Protein AF-A0A7H0XKM8-F1 (afdb_monomer_lite)

Sequence (144 aa):
NVWCAAGKGTFGTDELVKQIENAGLNSVVAHREIILPQLGAPGVAAHEVRKRTGFSVVYGPVYARDLPAFLVGGKQPEMRCVRFGLMDRTVLIPMELIPALKWAPVIVGLILLMRFAEGSGTKIGILQDIISYFGAVAMGTVVF

pLDDT: mean 86.03, std 10.43, range [55.25, 97.94]

Organism: NCBI:txid358574

Foldseek 3Di:
DLLVCLVVLVLAAVVVLVVCVVVVVVVVDPDQEDEDELSNVSHYDQVVNCVRPVHGYDYWFNDPVCRVVCVVPNDDPVRNDDPCDLVVLVVCLVVQVVVVVVCVVVVLVVVVVVCVVVVPDDDDCSVVVVVVVVVVSVCVSRVD

Secondary structure (DSSP, 8-state):
-HHHHHHTTSSSHHHHHHHHHHTTHHHH-SS-EEEE-GGGTTT--HHHHHHHHSPEEEE--SSGGGHHHHHHH---GGGGS----HHHHHHHHHHHHHHHHHHHHHHHHHHHHHHHHTT--TTSSHHHHHHHHHHHHHHHHHH-

Radius of gyration: 24.81 Å; chains: 1; bounding box: 54×37×64 Å

Structure (mmCIF, N/CA/C/O backbone):
data_AF-A0A7H0XKM8-F1
#
_entry.id   AF-A0A7H0XKM8-F1
#
loop_
_atom_site.group_PDB
_atom_site.id
_atom_site.type_symbol
_atom_site.label_atom_id
_atom_site.label_alt_id
_atom_site.label_comp_id
_atom_site.label_asym_id
_atom_site.label_entity_id
_atom_site.label_seq_id
_atom_site.pdbx_PDB_ins_code
_atom_site.Cartn_x
_atom_site.Cartn_y
_atom_site.Cartn_z
_atom_site.occupancy
_atom_site.B_iso_or_equiv
_atom_site.auth_seq_id
_atom_site.auth_comp_id
_atom_site.auth_asym_id
_atom_site.auth_atom_id
_atom_site.pdbx_PDB_model_num
ATOM 1 N N . ASN A 1 1 ? -4.520 2.239 -6.141 1.00 87.44 1 ASN A N 1
ATOM 2 C CA . ASN A 1 1 ? -4.390 1.030 -5.293 1.00 87.44 1 ASN A CA 1
ATOM 3 C C . ASN A 1 1 ? -4.129 1.473 -3.847 1.00 87.44 1 ASN A C 1
ATOM 5 O O . ASN A 1 1 ? -3.838 2.650 -3.648 1.00 87.44 1 ASN A O 1
ATOM 9 N N . VAL A 1 2 ? -4.263 0.578 -2.860 1.00 91.50 2 VAL A N 1
ATOM 10 C CA . VAL A 1 2 ? -4.126 0.927 -1.427 1.00 91.50 2 VAL A CA 1
ATOM 11 C C . VAL A 1 2 ? -2.736 1.486 -1.103 1.00 91.50 2 VAL A C 1
ATOM 13 O O . VAL A 1 2 ? -2.645 2.488 -0.410 1.00 91.50 2 VAL A O 1
ATOM 16 N N . TRP A 1 3 ? -1.670 0.912 -1.671 1.00 91.69 3 TRP A N 1
ATOM 17 C CA . TRP A 1 3 ? -0.292 1.370 -1.452 1.00 91.69 3 TRP A CA 1
ATOM 18 C C . TRP A 1 3 ? -0.074 2.825 -1.886 1.00 91.69 3 TRP A C 1
ATOM 20 O O . TRP A 1 3 ? 0.389 3.658 -1.112 1.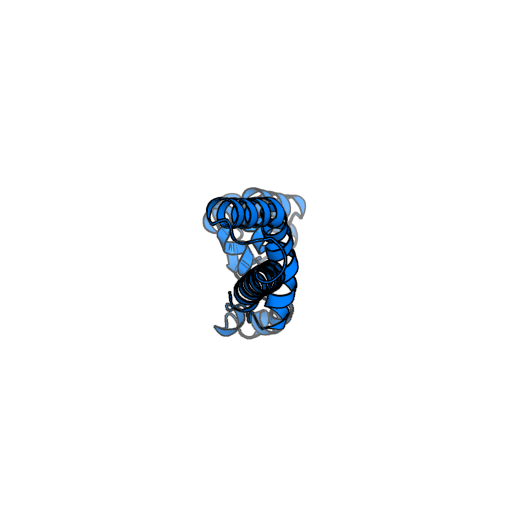00 91.69 3 TRP A O 1
ATOM 30 N N . CYS A 1 4 ? -0.469 3.169 -3.114 1.00 91.38 4 CYS A N 1
ATOM 31 C CA . CYS A 1 4 ? -0.386 4.538 -3.610 1.00 91.38 4 CYS A CA 1
ATOM 32 C C . CYS A 1 4 ? -1.289 5.482 -2.813 1.00 91.38 4 CYS A C 1
ATOM 34 O O . CYS A 1 4 ? -0.921 6.633 -2.621 1.00 91.38 4 CYS A O 1
ATOM 36 N N . ALA A 1 5 ? -2.467 5.027 -2.378 1.00 93.81 5 ALA A N 1
ATOM 37 C CA . ALA A 1 5 ? -3.367 5.847 -1.574 1.00 93.81 5 ALA A CA 1
ATOM 38 C C . ALA A 1 5 ? -2.767 6.145 -0.192 1.00 93.81 5 ALA A C 1
ATOM 40 O O . ALA A 1 5 ? -2.829 7.288 0.256 1.00 93.81 5 ALA A O 1
ATOM 41 N N . ALA A 1 6 ? -2.117 5.154 0.426 1.00 93.25 6 ALA A N 1
ATOM 42 C CA . ALA A 1 6 ? -1.384 5.308 1.677 1.00 93.25 6 ALA A CA 1
ATOM 43 C C . ALA A 1 6 ? -0.210 6.282 1.518 1.00 93.25 6 ALA A C 1
ATOM 45 O O . ALA A 1 6 ? -0.097 7.234 2.282 1.00 93.25 6 ALA A O 1
ATOM 46 N N . GLY A 1 7 ? 0.598 6.123 0.462 1.00 89.50 7 GLY A N 1
ATOM 47 C CA . GLY A 1 7 ? 1.708 7.037 0.168 1.00 89.50 7 GLY A CA 1
ATOM 48 C C . GLY A 1 7 ? 1.272 8.462 -0.199 1.00 89.50 7 GLY A C 1
ATOM 49 O O . GLY A 1 7 ? 1.999 9.412 0.065 1.00 89.50 7 GLY A O 1
ATOM 50 N N . LYS A 1 8 ? 0.079 8.631 -0.783 1.00 90.31 8 LYS A N 1
ATOM 51 C CA . LYS A 1 8 ? -0.501 9.942 -1.132 1.00 90.31 8 LYS A CA 1
ATOM 52 C C . LYS A 1 8 ? -1.366 10.546 -0.016 1.00 90.31 8 LYS A C 1
ATOM 54 O O . LYS A 1 8 ? -1.946 11.604 -0.227 1.00 90.31 8 LYS A O 1
ATOM 59 N N . GLY A 1 9 ? -1.514 9.867 1.124 1.00 88.12 9 GLY A N 1
ATOM 60 C CA . GLY A 1 9 ? -2.309 10.333 2.268 1.00 88.12 9 GLY A CA 1
ATOM 61 C C . GLY A 1 9 ? -3.833 10.225 2.116 1.00 88.12 9 GLY A C 1
ATOM 62 O O . GLY A 1 9 ? -4.561 10.645 3.006 1.00 88.12 9 GLY A O 1
ATOM 63 N N . THR A 1 10 ? -4.338 9.639 1.027 1.00 92.19 10 THR A N 1
ATOM 64 C CA . THR A 1 10 ? -5.790 9.424 0.820 1.00 92.19 10 THR A CA 1
ATOM 65 C C . THR A 1 10 ? -6.302 8.153 1.494 1.00 92.19 10 THR A C 1
ATOM 67 O O . THR A 1 10 ? -7.498 8.010 1.717 1.00 92.19 10 THR A O 1
ATOM 70 N N . PHE A 1 11 ? -5.400 7.238 1.853 1.00 95.38 11 PHE A N 1
ATOM 71 C CA . PHE A 1 11 ? -5.668 6.135 2.771 1.00 95.38 11 PHE A CA 1
ATOM 72 C C . PHE A 1 11 ? -4.848 6.375 4.040 1.00 95.38 11 PHE A C 1
ATOM 74 O O . PHE A 1 11 ? -3.705 5.929 4.140 1.00 95.38 11 PHE A O 1
ATOM 81 N N . GLY A 1 12 ? -5.406 7.155 4.966 1.00 96.06 12 GLY A N 1
ATOM 82 C CA . GLY A 1 12 ? -4.688 7.658 6.134 1.00 96.06 12 GLY A CA 1
ATOM 83 C C . GLY A 1 12 ? -5.449 7.516 7.447 1.00 96.06 12 GLY A C 1
ATOM 84 O O . GLY A 1 12 ? -6.611 7.114 7.467 1.00 96.06 12 GLY A O 1
ATOM 85 N N . THR A 1 13 ? -4.786 7.866 8.551 1.00 97.12 13 THR A N 1
ATOM 86 C CA . THR A 1 13 ? -5.358 7.824 9.909 1.00 97.12 13 THR A CA 1
ATOM 87 C C . THR A 1 13 ? -6.689 8.566 10.007 1.00 97.12 13 THR A C 1
ATOM 89 O O . THR A 1 13 ? -7.657 8.000 10.505 1.00 97.12 13 THR A O 1
ATOM 92 N N . ASP A 1 14 ? -6.753 9.811 9.528 1.00 96.69 14 ASP A N 1
ATOM 93 C CA . ASP A 1 14 ? -7.957 10.644 9.639 1.00 96.69 14 ASP A CA 1
ATOM 94 C C . ASP A 1 14 ? -9.133 10.065 8.863 1.00 96.69 14 ASP A C 1
ATOM 96 O O . ASP A 1 14 ? -10.245 9.996 9.384 1.00 96.69 14 ASP A O 1
ATOM 100 N N . GLU A 1 15 ? -8.869 9.600 7.642 1.00 96.81 15 GLU A N 1
ATOM 101 C CA . GLU A 1 15 ? -9.889 8.974 6.811 1.00 96.81 15 GLU A CA 1
ATOM 102 C C . GLU A 1 15 ? -10.399 7.689 7.464 1.00 96.81 15 GLU A C 1
ATOM 104 O O . GLU A 1 15 ? -11.606 7.487 7.560 1.00 96.81 15 GLU A O 1
ATOM 109 N N . LEU A 1 16 ? -9.509 6.851 8.004 1.00 96.94 16 LEU A N 1
ATOM 110 C CA . LEU A 1 16 ? -9.922 5.640 8.706 1.00 96.94 16 LEU A CA 1
ATOM 111 C C . LEU A 1 16 ? -10.781 5.953 9.937 1.00 96.94 16 LEU A C 1
ATOM 113 O O . LEU A 1 16 ? -11.828 5.335 10.113 1.00 96.94 16 LEU A O 1
ATOM 117 N N . VAL A 1 17 ? -10.373 6.912 10.774 1.00 97.44 17 VAL A N 1
ATOM 118 C CA . VAL A 1 17 ? -11.150 7.318 11.958 1.00 97.44 17 VAL A CA 1
ATOM 119 C C . VAL A 1 17 ? -12.537 7.812 11.551 1.00 97.44 17 VAL A C 1
ATOM 121 O O . VAL A 1 17 ? -13.537 7.339 12.088 1.00 97.44 17 VAL A O 1
ATOM 124 N N . LYS A 1 18 ? -12.603 8.678 10.538 1.00 97.38 18 LYS A N 1
ATOM 125 C CA . LYS A 1 18 ? -13.863 9.179 9.986 1.00 97.38 18 LYS A CA 1
ATOM 126 C C . LYS A 1 18 ? -14.765 8.043 9.496 1.00 97.38 18 LYS A C 1
ATOM 128 O O . LYS A 1 18 ? -15.963 8.061 9.762 1.00 97.38 18 LYS A O 1
ATOM 133 N N . GLN A 1 19 ? -14.215 7.044 8.803 1.00 96.69 19 GLN A N 1
ATOM 134 C CA . GLN A 1 19 ? -15.002 5.900 8.329 1.00 96.69 19 GLN A CA 1
ATOM 135 C C . GLN A 1 19 ? -15.492 5.006 9.476 1.00 96.69 19 GLN A C 1
ATOM 137 O O . GLN A 1 19 ? -16.622 4.528 9.423 1.00 96.69 19 GLN A O 1
ATOM 142 N N . ILE A 1 20 ? -14.696 4.818 10.534 1.00 96.50 20 ILE A N 1
ATOM 143 C CA . ILE A 1 20 ? -15.111 4.075 11.739 1.00 96.50 20 ILE A CA 1
ATOM 144 C C . ILE A 1 20 ? -16.315 4.748 12.409 1.00 96.50 20 ILE A C 1
ATOM 146 O O . ILE A 1 20 ? -17.267 4.065 12.797 1.00 96.50 20 ILE A O 1
ATOM 150 N N . GLU A 1 21 ? -16.266 6.074 12.541 1.00 95.94 21 GLU A N 1
ATOM 151 C CA . GLU A 1 21 ? -17.326 6.882 13.150 1.00 95.94 21 GLU A CA 1
ATOM 152 C C . GLU A 1 21 ? -18.590 6.894 12.285 1.00 95.94 21 GLU A C 1
ATOM 154 O O . GLU A 1 21 ? -19.673 6.590 12.784 1.00 95.94 21 GLU A O 1
ATOM 159 N N . ASN A 1 22 ? -18.450 7.154 10.981 1.00 97.31 22 ASN A N 1
ATOM 160 C CA . ASN A 1 22 ? -19.572 7.184 10.037 1.00 97.31 22 ASN A CA 1
ATOM 161 C C . ASN A 1 22 ? -20.289 5.835 9.930 1.00 97.31 22 ASN A C 1
ATOM 163 O O . ASN A 1 22 ? -21.511 5.793 9.812 1.00 97.31 22 ASN A O 1
ATOM 167 N N . ALA A 1 23 ? -19.538 4.733 9.967 1.00 96.06 23 ALA A N 1
ATOM 168 C CA . ALA A 1 23 ? -20.106 3.390 9.950 1.00 96.06 23 ALA A CA 1
ATOM 169 C C . ALA A 1 23 ? -20.690 2.970 11.311 1.00 96.06 23 ALA A C 1
ATOM 171 O O . ALA A 1 23 ? -21.282 1.896 11.407 1.00 96.06 23 ALA A O 1
ATOM 172 N N . GLY A 1 24 ? -20.504 3.769 12.370 1.00 95.19 24 GLY A N 1
ATOM 173 C CA . GLY A 1 24 ? -21.004 3.458 13.708 1.00 95.19 24 GLY A CA 1
ATOM 174 C C . GLY A 1 24 ? -20.481 2.125 14.243 1.00 95.19 24 GLY A C 1
ATOM 175 O O . GLY A 1 24 ? -21.184 1.445 14.994 1.00 95.19 24 GLY A O 1
ATOM 176 N N . LEU A 1 25 ? -19.258 1.721 13.862 1.00 94.88 25 LEU A N 1
ATOM 177 C CA . LEU A 1 25 ? -18.728 0.377 14.156 1.00 94.88 25 LEU A CA 1
ATOM 178 C C . LEU A 1 25 ? -18.734 0.059 15.653 1.00 94.88 25 LEU A C 1
ATOM 180 O O . LEU A 1 25 ? -18.870 -1.094 16.049 1.00 94.88 25 LEU A O 1
ATOM 184 N N . ASN A 1 26 ? -18.631 1.092 16.488 1.00 92.31 26 ASN A N 1
ATOM 185 C CA . ASN A 1 26 ? -18.700 0.986 17.940 1.00 92.31 26 ASN A CA 1
ATOM 186 C C . ASN A 1 26 ? -20.011 0.390 18.482 1.00 92.31 26 ASN A C 1
ATOM 188 O O . ASN A 1 26 ? -20.004 -0.057 19.628 1.00 92.31 26 ASN A O 1
ATOM 192 N N . SER A 1 27 ? -21.089 0.413 17.699 1.00 93.94 27 SER A N 1
ATOM 193 C CA . SER A 1 27 ? -22.418 -0.099 18.050 1.00 93.94 27 SER A CA 1
ATOM 194 C C . SER A 1 27 ? -22.762 -1.417 17.351 1.00 93.94 27 SER A C 1
ATOM 196 O O . SER A 1 27 ? -23.697 -2.098 17.761 1.00 93.94 27 SER A O 1
ATOM 198 N N . VAL A 1 28 ? -21.994 -1.793 16.323 1.00 95.19 28 VAL A N 1
ATOM 199 C CA . VAL A 1 28 ? -22.248 -2.988 15.502 1.00 95.19 28 VAL A CA 1
ATOM 200 C C . VAL A 1 28 ? -21.456 -4.197 15.996 1.00 95.19 28 VAL A C 1
ATOM 202 O O . VAL A 1 28 ? -21.954 -5.320 15.950 1.00 95.19 28 VAL A O 1
ATOM 205 N N . VAL A 1 29 ? -20.226 -3.991 16.476 1.00 94.94 29 VAL A N 1
ATOM 206 C CA . VAL A 1 29 ? -19.344 -5.080 16.915 1.00 94.94 29 VAL A CA 1
ATOM 207 C C . VAL A 1 29 ? -18.884 -4.894 18.358 1.00 94.94 29 VAL A C 1
ATOM 209 O O . VAL A 1 29 ? -18.561 -3.791 18.795 1.00 94.94 29 VAL A O 1
ATOM 212 N N . ALA A 1 30 ? -18.830 -6.000 19.106 1.00 94.25 30 ALA A N 1
ATOM 213 C CA . ALA A 1 30 ? -18.346 -5.999 20.488 1.00 94.25 30 ALA A CA 1
ATOM 214 C C . ALA A 1 30 ? -16.810 -5.918 20.572 1.00 94.25 30 ALA A C 1
ATOM 216 O O . ALA A 1 30 ? -16.265 -5.337 21.511 1.00 94.25 30 ALA A O 1
ATOM 217 N N . HIS A 1 31 ? -16.102 -6.489 19.590 1.00 94.75 31 HIS A N 1
ATOM 218 C CA . HIS A 1 31 ? -14.645 -6.414 19.526 1.00 94.75 31 HIS A CA 1
ATOM 219 C C . HIS A 1 31 ? -14.177 -5.020 19.090 1.00 94.75 31 HIS A C 1
ATOM 221 O O . HIS A 1 31 ? -14.892 -4.262 18.437 1.00 94.75 31 HIS A O 1
ATOM 227 N N . ARG A 1 32 ? -12.936 -4.679 19.442 1.00 95.62 32 ARG A N 1
ATOM 228 C CA . ARG A 1 32 ? -12.305 -3.394 19.108 1.00 95.62 32 ARG A CA 1
ATOM 229 C C . ARG A 1 32 ? -11.053 -3.608 18.279 1.00 95.62 32 ARG A C 1
ATOM 231 O O . ARG A 1 32 ? -9.989 -3.091 18.597 1.00 95.62 32 ARG A O 1
ATOM 238 N N . GLU A 1 33 ? -11.194 -4.392 17.221 1.00 95.56 33 GLU A N 1
ATOM 239 C CA . GLU A 1 33 ? -10.109 -4.716 16.298 1.00 95.56 33 GLU A CA 1
ATOM 240 C C . GLU A 1 33 ? -10.548 -4.485 14.853 1.00 95.56 33 GLU A C 1
ATOM 242 O O . GLU A 1 33 ? -11.657 -4.867 14.478 1.00 95.56 33 GLU A O 1
ATOM 247 N N . ILE A 1 34 ? -9.680 -3.851 14.063 1.00 96.06 34 ILE A N 1
ATOM 248 C CA . ILE A 1 34 ? -9.869 -3.606 12.632 1.00 96.06 34 ILE A CA 1
ATOM 249 C C . ILE A 1 34 ? -8.674 -4.176 11.885 1.00 96.06 34 ILE A C 1
ATOM 251 O O . ILE A 1 34 ? -7.528 -3.808 12.153 1.00 96.06 34 ILE A O 1
ATOM 255 N N . ILE A 1 35 ? -8.953 -5.038 10.911 1.00 95.75 35 ILE A N 1
ATOM 256 C CA . ILE A 1 35 ? -7.933 -5.595 10.030 1.00 95.75 35 ILE A CA 1
ATOM 257 C C . ILE A 1 35 ? -7.767 -4.670 8.823 1.00 95.75 35 ILE A C 1
ATOM 259 O O . ILE A 1 35 ? -8.716 -4.439 8.076 1.00 95.75 35 ILE A O 1
ATOM 263 N N . LEU A 1 36 ? -6.556 -4.154 8.618 1.00 96.25 36 LEU A N 1
ATOM 264 C CA . LEU A 1 36 ? -6.195 -3.351 7.451 1.00 96.25 36 LEU A CA 1
ATOM 265 C C . LEU A 1 36 ? -5.288 -4.132 6.494 1.00 96.25 36 LEU A C 1
ATOM 267 O O . LEU A 1 36 ? -4.525 -4.989 6.942 1.00 96.25 36 LEU A O 1
ATOM 271 N N . PRO A 1 37 ? -5.291 -3.812 5.187 1.00 94.12 37 PRO A N 1
ATOM 272 C CA . PRO A 1 37 ? -4.331 -4.382 4.245 1.00 94.12 37 PRO A CA 1
ATOM 273 C C . PRO A 1 37 ? -2.886 -4.082 4.662 1.00 94.12 37 PRO A C 1
ATOM 275 O O . PRO A 1 37 ? -2.580 -2.953 5.056 1.00 94.12 37 PRO A O 1
ATOM 278 N N . GLN A 1 38 ? -1.976 -5.049 4.496 1.00 94.12 38 GLN A N 1
ATOM 279 C CA . GLN A 1 38 ? -0.554 -4.888 4.851 1.00 94.12 38 GLN A CA 1
ATOM 280 C C . GLN A 1 38 ? 0.076 -3.643 4.203 1.00 94.12 38 GLN A C 1
ATOM 282 O O . GLN A 1 38 ? 0.839 -2.912 4.830 1.00 94.12 38 GLN A O 1
ATOM 287 N N . LEU A 1 39 ? -0.285 -3.381 2.944 1.00 93.62 39 LEU A N 1
ATOM 288 C CA . LEU A 1 39 ? 0.223 -2.268 2.141 1.00 93.62 39 LEU A CA 1
ATOM 289 C C . LEU A 1 39 ? -0.369 -0.897 2.525 1.00 93.62 39 LEU A C 1
ATOM 291 O O . LEU A 1 39 ? 0.052 0.119 1.981 1.00 93.62 39 LEU A O 1
ATOM 295 N N . GLY A 1 40 ? -1.335 -0.848 3.445 1.00 93.12 40 GLY A N 1
ATOM 296 C CA . GLY A 1 40 ? -1.859 0.400 4.009 1.00 93.12 40 GLY A CA 1
ATOM 297 C C . GLY A 1 40 ? -1.040 0.934 5.189 1.00 93.12 40 GLY A C 1
ATOM 298 O O . GLY A 1 40 ? -1.239 2.077 5.596 1.00 93.12 40 GLY A O 1
ATOM 299 N N . ALA A 1 41 ? -0.110 0.136 5.728 1.00 92.75 41 ALA A N 1
ATOM 300 C CA . ALA A 1 41 ? 0.654 0.478 6.927 1.00 92.75 41 ALA A CA 1
ATOM 301 C C . ALA A 1 41 ? 1.416 1.817 6.869 1.00 92.75 41 ALA A C 1
ATOM 303 O O . ALA A 1 41 ? 1.418 2.511 7.884 1.00 92.75 41 ALA A O 1
ATOM 304 N N . PRO A 1 42 ? 2.006 2.241 5.730 1.00 93.12 42 PRO A N 1
ATOM 305 C CA . PRO A 1 42 ? 2.691 3.533 5.661 1.00 93.12 42 PRO A CA 1
ATOM 306 C C . PRO A 1 42 ? 1.772 4.749 5.853 1.00 93.12 42 PRO A C 1
ATOM 308 O O . PRO A 1 42 ? 2.255 5.813 6.222 1.00 93.12 42 PRO A O 1
ATOM 311 N N . GLY A 1 43 ? 0.469 4.613 5.585 1.00 93.69 43 GLY A N 1
ATOM 312 C CA . GLY A 1 43 ? -0.485 5.725 5.648 1.00 93.69 43 GLY A CA 1
ATOM 313 C C . GLY A 1 43 ? -1.217 5.850 6.986 1.00 93.69 43 GLY A C 1
ATOM 314 O O . GLY A 1 43 ? -1.739 6.917 7.303 1.00 93.69 43 GLY A O 1
ATOM 315 N N . VAL A 1 44 ? -1.268 4.781 7.789 1.00 96.88 44 VAL A N 1
ATOM 316 C CA . VAL A 1 44 ? -2.106 4.719 8.996 1.00 96.88 44 VAL A CA 1
ATOM 317 C C . VAL A 1 44 ? -1.262 4.583 10.262 1.00 96.88 44 VAL A C 1
ATOM 319 O O . VAL A 1 44 ? -0.620 3.565 10.525 1.00 96.88 44 VAL A O 1
ATOM 322 N N . ALA A 1 45 ? -1.347 5.591 11.124 1.00 96.06 45 ALA A N 1
ATOM 323 C CA . ALA A 1 45 ? -0.775 5.563 12.461 1.00 96.06 45 ALA A CA 1
ATOM 324 C C . ALA A 1 45 ? -1.699 4.782 13.412 1.00 96.06 45 ALA A C 1
ATOM 326 O O . ALA A 1 45 ? -2.598 5.339 14.039 1.00 96.06 45 ALA A O 1
ATOM 327 N N . ALA A 1 46 ? -1.469 3.471 13.537 1.00 95.69 46 ALA A N 1
ATOM 328 C CA . ALA A 1 46 ? -2.300 2.560 14.338 1.00 95.69 46 ALA A CA 1
ATOM 329 C C . ALA A 1 46 ? -2.521 3.016 15.797 1.00 95.69 46 ALA A C 1
ATOM 331 O O . ALA A 1 46 ? -3.598 2.816 16.358 1.00 95.69 46 ALA A O 1
ATOM 332 N N . HIS A 1 47 ? -1.514 3.643 16.411 1.00 95.94 47 HIS A N 1
ATOM 333 C CA . HIS A 1 47 ? -1.608 4.157 17.778 1.00 95.94 47 HIS A CA 1
ATOM 334 C C . HIS A 1 47 ? -2.581 5.341 17.889 1.00 95.94 47 HIS A C 1
ATOM 336 O O . HIS A 1 47 ? -3.369 5.386 18.832 1.00 95.94 47 HIS A O 1
ATOM 342 N N . GLU A 1 48 ? -2.595 6.247 16.908 1.00 97.38 48 GLU A N 1
ATOM 343 C CA . GLU A 1 48 ? -3.544 7.365 16.863 1.00 97.38 48 GLU A CA 1
ATOM 344 C C . GLU A 1 48 ? -4.974 6.883 16.603 1.00 97.38 48 GLU A C 1
ATOM 346 O O . GLU A 1 48 ? -5.907 7.352 17.256 1.00 97.38 48 GLU A O 1
ATOM 351 N N . VAL A 1 49 ? -5.160 5.884 15.728 1.00 97.56 49 VAL A N 1
ATOM 352 C CA . VAL A 1 49 ? -6.481 5.259 15.513 1.00 97.56 49 VAL A CA 1
ATOM 353 C C . VAL A 1 49 ? -7.022 4.700 16.828 1.00 97.56 49 VAL A C 1
ATOM 355 O O . VAL A 1 49 ? -8.160 4.999 17.200 1.00 97.56 49 VAL A O 1
ATOM 358 N N . ARG A 1 50 ? -6.196 3.951 17.572 1.00 97.19 50 ARG A N 1
ATOM 359 C CA . ARG A 1 50 ? -6.580 3.394 18.875 1.00 97.19 50 ARG A CA 1
ATOM 360 C C . ARG A 1 50 ? -6.899 4.482 19.891 1.00 97.19 50 ARG A C 1
ATOM 362 O O . ARG A 1 50 ? -7.896 4.366 20.595 1.00 97.19 50 ARG A O 1
ATOM 369 N N . LYS A 1 51 ? -6.086 5.536 19.959 1.00 97.31 51 LYS A N 1
ATOM 370 C CA . LYS A 1 51 ? -6.294 6.660 20.880 1.00 97.31 51 LYS A CA 1
ATOM 371 C C . LYS A 1 51 ? -7.612 7.391 20.612 1.00 97.31 51 LYS A C 1
ATOM 373 O O . LYS A 1 51 ? -8.285 7.778 21.560 1.00 97.31 51 LYS A O 1
ATOM 378 N N . ARG A 1 52 ? -7.981 7.566 19.341 1.00 97.12 52 ARG A N 1
ATOM 379 C CA . ARG A 1 52 ? -9.173 8.328 18.933 1.00 97.12 52 ARG A CA 1
ATOM 380 C C . ARG A 1 52 ? -10.462 7.514 18.945 1.00 97.12 52 ARG A C 1
ATOM 382 O O . ARG A 1 52 ? -11.504 8.046 19.295 1.00 97.12 52 ARG A O 1
ATOM 389 N N . THR A 1 53 ? -10.398 6.238 18.569 1.00 96.12 53 THR A N 1
ATOM 390 C CA . THR A 1 53 ? -11.603 5.416 18.330 1.00 96.12 53 THR A CA 1
ATOM 391 C C . THR A 1 53 ? -11.751 4.238 19.289 1.00 96.12 53 THR A C 1
ATOM 393 O O . THR A 1 53 ? -12.796 3.587 19.323 1.00 96.12 53 THR A O 1
ATOM 396 N N . GLY A 1 54 ? -10.694 3.905 20.032 1.00 95.94 54 GLY A N 1
ATOM 397 C CA . GLY A 1 54 ? -10.604 2.681 20.827 1.00 95.94 54 GLY A CA 1
ATOM 398 C C . GLY A 1 54 ? -10.342 1.412 20.008 1.00 95.94 54 GLY A C 1
ATOM 399 O O . GLY A 1 54 ? -10.067 0.373 20.605 1.00 95.94 54 GLY A O 1
ATOM 400 N N . PHE A 1 55 ? -10.384 1.464 18.670 1.00 97.94 55 PHE A N 1
ATOM 401 C CA . PHE A 1 55 ? -10.101 0.309 17.818 1.00 97.94 55 PHE A CA 1
ATOM 402 C C . PHE A 1 55 ? -8.599 0.093 17.636 1.00 97.94 55 PHE A C 1
ATOM 404 O O . PHE A 1 55 ? -7.852 0.990 17.251 1.00 97.94 55 PHE A O 1
ATOM 411 N N . SER A 1 56 ? -8.160 -1.136 17.879 1.00 97.06 56 SER A N 1
ATOM 412 C CA . SER A 1 56 ? -6.805 -1.587 17.590 1.00 97.06 56 SER A CA 1
ATOM 413 C C . SER A 1 56 ? -6.703 -2.002 16.127 1.00 97.06 56 SER A C 1
ATOM 415 O O . SER A 1 56 ? -7.524 -2.763 15.625 1.00 97.06 56 SER A O 1
ATOM 417 N N . VAL A 1 57 ? -5.686 -1.497 15.437 1.00 97.25 57 VAL A N 1
ATOM 418 C CA . VAL A 1 57 ? -5.425 -1.843 14.039 1.00 97.25 57 VAL A CA 1
ATOM 419 C C . VAL A 1 57 ? -4.501 -3.053 13.973 1.00 97.25 57 VAL A C 1
ATOM 421 O O . VAL A 1 57 ? -3.416 -3.050 14.560 1.00 97.25 57 VAL A O 1
ATOM 424 N N . VAL A 1 58 ? -4.903 -4.059 13.203 1.00 95.50 58 VAL A N 1
ATOM 425 C CA . VAL A 1 58 ? -4.084 -5.220 12.859 1.00 95.50 58 VAL A CA 1
ATOM 426 C C . VAL A 1 58 ? -3.836 -5.224 11.360 1.00 95.50 58 VAL A C 1
ATOM 428 O O . VAL A 1 58 ? -4.760 -5.182 10.560 1.00 95.50 58 VAL A O 1
ATOM 431 N N . TYR A 1 59 ? -2.571 -5.305 10.960 1.00 94.44 59 TYR A N 1
ATOM 432 C CA . TYR A 1 59 ? -2.229 -5.479 9.553 1.00 94.44 59 TYR A CA 1
ATOM 433 C C . TYR A 1 59 ? -2.391 -6.947 9.154 1.00 94.44 59 TYR A C 1
ATOM 435 O O . TYR A 1 59 ? -1.723 -7.830 9.707 1.00 94.44 59 TYR A O 1
ATOM 443 N N . GLY A 1 60 ? -3.343 -7.169 8.251 1.00 94.81 60 GLY A N 1
ATOM 444 C CA . GLY A 1 60 ? -3.670 -8.443 7.629 1.00 94.81 60 GLY A CA 1
ATOM 445 C C . GLY A 1 60 ? -2.781 -8.744 6.419 1.00 94.81 60 GLY A C 1
ATOM 446 O O . GLY A 1 60 ? -1.722 -8.140 6.272 1.00 94.81 60 GLY A O 1
ATOM 447 N N . PRO A 1 61 ? -3.186 -9.671 5.539 1.00 95.38 61 PRO A N 1
ATOM 448 C CA . PRO A 1 61 ? -2.377 -10.080 4.396 1.00 95.38 61 PRO A CA 1
ATOM 449 C C . PRO A 1 61 ? -2.221 -8.974 3.340 1.00 95.38 61 PRO A C 1
ATOM 451 O O . PRO A 1 61 ? -3.015 -8.031 3.253 1.00 95.38 61 PRO A O 1
ATOM 454 N N . VAL A 1 62 ? -1.204 -9.119 2.486 1.00 94.38 62 VAL A N 1
ATOM 455 C CA . VAL A 1 62 ? -1.011 -8.301 1.277 1.00 94.38 62 VAL A CA 1
ATOM 456 C C . VAL A 1 62 ? -2.149 -8.526 0.282 1.00 94.38 62 VAL A C 1
ATOM 458 O O . VAL A 1 62 ? -2.680 -7.565 -0.276 1.00 94.38 62 VAL A O 1
ATOM 461 N N . TYR A 1 63 ? -2.533 -9.786 0.058 1.00 92.12 63 TYR A N 1
ATOM 462 C CA . TYR A 1 63 ? -3.584 -10.150 -0.888 1.00 92.12 63 TYR A CA 1
ATOM 463 C C . TYR A 1 63 ? -4.874 -10.516 -0.150 1.00 92.12 63 TYR A C 1
ATOM 465 O O . TYR A 1 63 ? -4.878 -11.373 0.728 1.00 92.12 63 TYR A O 1
ATOM 473 N N . ALA A 1 64 ? -5.998 -9.928 -0.567 1.00 92.19 64 ALA A N 1
ATOM 474 C CA . ALA A 1 64 ? -7.305 -10.170 0.053 1.00 92.19 64 ALA A CA 1
ATOM 475 C C . ALA A 1 64 ? -7.742 -11.649 0.012 1.00 92.19 64 ALA A C 1
ATOM 477 O O . ALA A 1 64 ? -8.445 -12.104 0.908 1.00 92.19 64 ALA A O 1
ATOM 478 N N . ARG A 1 65 ? -7.282 -12.420 -0.987 1.00 92.50 65 ARG A N 1
ATOM 479 C CA . ARG A 1 65 ? -7.548 -13.867 -1.096 1.00 92.50 65 ARG A CA 1
ATOM 480 C C . ARG A 1 65 ? -6.996 -14.685 0.075 1.00 92.50 65 ARG A C 1
ATOM 482 O O . ARG A 1 65 ? -7.506 -15.765 0.338 1.00 92.50 65 ARG A O 1
ATOM 489 N N . ASP A 1 66 ? -5.982 -14.171 0.770 1.00 93.56 66 ASP A N 1
ATOM 490 C CA . ASP A 1 66 ? -5.353 -14.852 1.903 1.00 93.56 66 ASP A CA 1
ATOM 491 C C . ASP A 1 66 ? -6.073 -14.524 3.232 1.00 93.56 66 ASP A C 1
ATOM 493 O O . ASP A 1 66 ? -5.737 -15.082 4.275 1.00 93.56 66 ASP A O 1
ATOM 497 N N . LEU A 1 67 ? -7.092 -13.647 3.216 1.00 93.81 67 LEU A N 1
ATOM 498 C CA . LEU A 1 67 ? -7.833 -13.227 4.412 1.00 93.81 67 LEU A CA 1
ATOM 499 C C . LEU A 1 67 ? -8.545 -14.384 5.140 1.00 93.81 67 LEU A C 1
ATOM 501 O O . LEU A 1 67 ? -8.444 -14.432 6.363 1.00 93.81 67 LEU A O 1
ATOM 505 N N . PRO A 1 68 ? -9.214 -15.345 4.468 1.00 94.81 68 PRO A N 1
ATOM 506 C CA . PRO A 1 68 ? -9.826 -16.476 5.169 1.00 94.81 68 PRO A CA 1
ATOM 507 C C . PRO A 1 68 ? -8.799 -17.312 5.944 1.00 94.81 68 PRO A C 1
ATOM 509 O O . PRO A 1 68 ? -9.024 -17.659 7.100 1.00 94.81 68 PRO A O 1
ATOM 512 N N . ALA A 1 69 ? -7.639 -17.580 5.337 1.00 93.62 69 ALA A N 1
ATOM 513 C CA . ALA A 1 69 ? -6.554 -18.308 5.989 1.00 93.62 69 ALA A CA 1
ATOM 514 C C . ALA A 1 69 ? -5.944 -17.502 7.150 1.00 93.62 69 ALA A C 1
ATOM 516 O O . ALA A 1 69 ? -5.639 -18.071 8.197 1.00 93.62 69 ALA A O 1
ATOM 517 N N . PHE A 1 70 ? -5.840 -16.179 7.001 1.00 94.44 70 PHE A N 1
ATOM 518 C CA . PHE A 1 70 ? -5.412 -15.273 8.067 1.00 94.44 70 PHE A CA 1
ATOM 519 C C . PHE A 1 70 ? -6.350 -15.301 9.284 1.00 94.44 70 PHE A C 1
ATOM 521 O O . PHE A 1 70 ? -5.876 -15.300 10.416 1.00 94.44 70 PHE A O 1
ATOM 528 N N . LEU A 1 71 ? -7.671 -15.348 9.077 1.00 93.75 71 LEU A N 1
ATOM 529 C CA . LEU A 1 71 ? -8.646 -15.370 10.176 1.00 93.75 71 LEU A CA 1
ATOM 530 C C . LEU A 1 71 ? -8.593 -16.669 10.996 1.00 93.75 71 LEU A C 1
ATOM 532 O O . LEU A 1 71 ? -8.875 -16.641 12.189 1.00 93.75 71 LEU A O 1
ATOM 536 N N . VAL A 1 72 ? -8.222 -17.791 10.371 1.00 94.50 72 VAL A N 1
ATOM 537 C CA . VAL A 1 72 ? -8.123 -19.101 11.041 1.00 94.50 72 VAL A CA 1
ATOM 538 C C . VAL A 1 72 ? -6.746 -19.315 11.672 1.00 94.50 72 VAL A C 1
ATOM 540 O O . VAL A 1 72 ? -6.648 -19.773 12.806 1.00 94.50 72 VAL A O 1
ATOM 543 N N . GLY A 1 73 ? -5.679 -19.017 10.927 1.00 88.75 73 GLY A N 1
ATOM 544 C CA . GLY A 1 73 ? -4.298 -19.356 11.293 1.00 88.75 73 GLY A CA 1
ATOM 545 C C . GLY A 1 73 ? -3.451 -18.180 11.778 1.00 88.75 73 GLY A C 1
ATOM 546 O O . GLY A 1 73 ? -2.287 -18.369 12.130 1.00 88.75 73 GLY A O 1
ATOM 547 N N . GLY A 1 74 ? -3.999 -16.966 11.789 1.00 88.00 74 GLY A N 1
ATOM 548 C CA . GLY A 1 74 ? -3.276 -15.757 12.163 1.00 88.00 74 GLY A CA 1
ATOM 549 C C . GLY A 1 74 ? -2.228 -15.327 11.132 1.00 88.00 74 GLY A C 1
ATOM 550 O O . GLY A 1 74 ? -2.319 -15.588 9.933 1.00 88.00 74 GLY A O 1
ATOM 551 N N . LYS A 1 75 ? -1.212 -14.600 11.608 1.00 84.88 75 LYS A N 1
ATOM 552 C CA . LYS A 1 75 ? -0.186 -13.990 10.753 1.00 84.88 75 LYS A CA 1
ATOM 553 C C . LYS A 1 75 ? 0.835 -15.025 10.271 1.00 84.88 75 LYS A C 1
ATOM 555 O O . LYS A 1 75 ? 1.682 -15.441 11.056 1.00 84.88 75 LYS A O 1
ATOM 560 N N . GLN A 1 76 ? 0.850 -15.306 8.971 1.00 87.81 76 GLN A N 1
ATOM 561 C CA . GLN A 1 76 ? 1.904 -16.093 8.319 1.00 87.81 76 GLN A CA 1
ATOM 562 C C . GLN A 1 76 ? 2.929 -15.187 7.606 1.00 87.81 76 GLN A C 1
ATOM 564 O O . GLN A 1 76 ? 2.534 -14.149 7.060 1.00 87.81 76 GLN A O 1
ATOM 569 N N . PRO A 1 77 ? 4.235 -15.520 7.610 1.00 85.88 77 PRO A N 1
ATOM 570 C CA . PRO A 1 77 ? 5.267 -14.727 6.933 1.00 85.88 77 PRO A CA 1
ATOM 571 C C . PRO A 1 77 ? 4.985 -14.497 5.443 1.00 85.88 77 PRO A C 1
ATOM 573 O O . PRO A 1 77 ? 5.150 -13.385 4.945 1.00 85.88 77 PRO A O 1
ATOM 576 N N . GLU A 1 78 ? 4.480 -15.514 4.750 1.00 87.19 78 GLU A N 1
ATOM 577 C CA . GLU A 1 78 ? 4.214 -15.507 3.308 1.00 87.19 78 GLU A CA 1
ATOM 578 C C . GLU A 1 78 ? 3.138 -14.482 2.937 1.00 87.19 78 GLU A C 1
ATOM 580 O O . GLU A 1 78 ? 3.200 -13.854 1.881 1.00 87.19 78 GLU A O 1
ATOM 585 N N . MET A 1 79 ? 2.173 -14.266 3.834 1.00 88.75 79 MET A N 1
ATOM 586 C CA . MET A 1 79 ? 1.075 -13.315 3.655 1.00 88.75 79 MET A CA 1
ATOM 587 C C . MET A 1 79 ? 1.522 -11.853 3.761 1.00 88.75 79 MET A C 1
ATOM 589 O O . MET A 1 79 ? 0.776 -10.960 3.357 1.00 88.75 79 MET A O 1
ATOM 593 N N . ARG A 1 80 ? 2.719 -11.589 4.303 1.00 86.56 80 ARG A N 1
ATOM 594 C CA . ARG A 1 80 ? 3.288 -10.235 4.423 1.00 86.56 80 ARG A CA 1
ATOM 595 C C . ARG A 1 80 ? 4.141 -9.842 3.216 1.00 86.56 80 ARG A C 1
ATOM 597 O O . ARG A 1 80 ? 4.499 -8.672 3.092 1.00 86.56 80 ARG A O 1
ATOM 604 N N . CYS A 1 81 ? 4.448 -10.792 2.334 1.00 87.25 81 CYS A N 1
ATOM 605 C CA . CYS A 1 81 ? 5.311 -10.583 1.179 1.00 87.25 81 CYS A CA 1
ATOM 606 C C . CYS A 1 81 ? 4.494 -10.375 -0.102 1.00 87.25 81 CYS A C 1
ATOM 608 O O . CYS A 1 81 ? 3.561 -11.118 -0.410 1.00 87.25 81 CYS A O 1
ATOM 610 N N . VAL A 1 82 ? 4.879 -9.372 -0.891 1.00 86.56 82 VAL A N 1
ATOM 611 C CA . VAL A 1 82 ? 4.376 -9.208 -2.261 1.00 86.56 82 VAL A CA 1
ATOM 612 C C . VAL A 1 82 ? 5.080 -10.244 -3.140 1.00 86.56 82 VAL A C 1
ATOM 614 O O . VAL A 1 82 ? 6.301 -10.356 -3.092 1.00 86.56 82 VAL A O 1
ATOM 617 N N . ARG A 1 83 ? 4.330 -11.007 -3.947 1.00 83.69 83 ARG A N 1
ATOM 618 C CA . ARG A 1 83 ? 4.906 -12.064 -4.804 1.00 83.69 83 ARG A CA 1
ATOM 619 C C . ARG A 1 83 ? 5.666 -11.509 -6.015 1.00 83.69 83 ARG A C 1
ATOM 621 O O . ARG A 1 83 ? 6.489 -12.226 -6.566 1.00 83.69 83 ARG A O 1
ATOM 628 N N . PHE A 1 84 ? 5.377 -10.259 -6.392 1.00 80.69 84 PHE A N 1
ATOM 629 C CA . PHE A 1 84 ? 6.030 -9.435 -7.419 1.00 80.69 84 PHE A CA 1
ATOM 630 C C . PHE A 1 84 ? 6.692 -10.246 -8.546 1.00 80.69 84 PHE A C 1
ATOM 632 O O . PHE A 1 84 ? 7.916 -10.252 -8.714 1.00 80.69 84 PHE A O 1
ATOM 639 N N . GLY A 1 85 ? 5.864 -10.987 -9.285 1.00 82.56 85 GLY A N 1
ATOM 640 C CA . GLY A 1 85 ? 6.309 -11.858 -10.371 1.00 82.56 85 GLY A CA 1
ATOM 641 C C . GLY A 1 85 ? 6.631 -11.089 -11.656 1.00 82.56 85 GLY A C 1
ATOM 642 O O . GLY A 1 85 ? 6.526 -9.865 -11.721 1.00 82.56 85 GLY A O 1
ATOM 643 N N . LEU A 1 86 ? 6.996 -11.811 -12.719 1.00 77.31 86 LEU A N 1
ATOM 644 C CA . LEU A 1 86 ? 7.245 -11.210 -14.038 1.00 77.31 86 LEU A CA 1
ATOM 645 C C . LEU A 1 86 ? 5.985 -10.552 -14.622 1.00 77.31 86 LEU A C 1
ATOM 647 O O . LEU A 1 86 ? 6.063 -9.458 -15.166 1.00 77.31 86 LEU A O 1
ATOM 651 N N . MET A 1 87 ? 4.808 -11.166 -14.446 1.00 76.75 87 MET A N 1
ATOM 652 C CA . MET A 1 87 ? 3.542 -10.566 -14.887 1.00 76.75 87 MET A CA 1
ATOM 653 C C . MET A 1 87 ? 3.230 -9.255 -14.155 1.00 76.75 87 MET A C 1
ATOM 655 O O . MET A 1 87 ? 2.812 -8.296 -14.797 1.00 76.75 87 MET A O 1
ATOM 659 N N . ASP A 1 88 ? 3.492 -9.171 -12.847 1.00 76.12 88 ASP A N 1
ATOM 660 C CA . ASP A 1 88 ? 3.261 -7.938 -12.083 1.00 76.12 88 ASP A CA 1
ATOM 661 C C . ASP A 1 88 ? 4.147 -6.787 -12.597 1.00 76.12 88 ASP A C 1
ATOM 663 O O . ASP A 1 88 ? 3.693 -5.645 -12.671 1.00 76.12 88 ASP A O 1
ATOM 667 N N . ARG A 1 89 ? 5.379 -7.095 -13.037 1.00 76.44 89 ARG A N 1
ATOM 668 C CA . ARG A 1 89 ? 6.287 -6.125 -13.674 1.00 76.44 89 ARG A CA 1
ATOM 669 C C . ARG A 1 89 ? 5.776 -5.634 -15.024 1.00 76.44 89 ARG A C 1
ATOM 671 O O . ARG A 1 89 ? 5.889 -4.449 -15.313 1.00 76.44 89 ARG A O 1
ATOM 678 N N . THR A 1 90 ? 5.138 -6.487 -15.830 1.00 76.62 90 THR A N 1
ATOM 679 C CA . THR A 1 90 ? 4.617 -6.048 -17.141 1.00 76.62 90 THR A CA 1
ATOM 680 C C . THR A 1 90 ? 3.565 -4.944 -17.047 1.00 76.62 90 THR A C 1
ATOM 682 O O . THR A 1 90 ? 3.471 -4.112 -17.945 1.00 76.62 90 THR A O 1
ATOM 685 N N . VAL A 1 91 ? 2.817 -4.881 -15.942 1.00 76.69 91 VAL A N 1
ATOM 686 C CA . VAL A 1 91 ? 1.839 -3.810 -15.683 1.00 76.69 91 VAL A CA 1
ATOM 687 C C . VAL A 1 91 ? 2.527 -2.474 -15.371 1.00 76.69 91 VAL A C 1
ATOM 689 O O . VAL A 1 91 ? 1.937 -1.415 -15.588 1.00 76.69 91 VAL A O 1
ATOM 692 N N . LEU A 1 92 ? 3.771 -2.504 -14.882 1.00 75.12 92 LEU A N 1
ATOM 693 C CA . LEU A 1 92 ? 4.574 -1.312 -14.595 1.00 75.12 92 LEU A CA 1
ATOM 694 C C . LEU A 1 92 ? 5.274 -0.762 -15.842 1.00 75.12 92 LEU A C 1
ATOM 696 O O . LEU A 1 92 ? 5.441 0.454 -15.932 1.00 75.12 92 LEU A O 1
ATOM 700 N N . ILE A 1 93 ? 5.574 -1.612 -16.834 1.00 76.75 93 ILE A N 1
ATOM 701 C CA . ILE A 1 93 ? 6.255 -1.214 -18.080 1.00 76.75 93 ILE A CA 1
ATOM 702 C C . ILE A 1 93 ? 5.628 0.039 -18.716 1.00 76.75 93 ILE A C 1
ATOM 704 O O . ILE A 1 93 ? 6.369 0.976 -19.004 1.00 76.75 93 ILE A O 1
ATOM 708 N N . PRO A 1 94 ? 4.297 0.154 -18.912 1.00 77.50 94 PRO A N 1
ATOM 709 C CA . PRO A 1 94 ? 3.717 1.350 -19.522 1.00 77.50 94 PRO A CA 1
ATOM 710 C C . PRO A 1 94 ? 3.942 2.623 -18.696 1.00 77.50 94 PRO A C 1
ATOM 712 O O . PRO A 1 94 ? 4.139 3.698 -19.263 1.00 77.50 94 PRO A O 1
ATOM 715 N N . MET A 1 95 ? 3.919 2.511 -17.364 1.00 77.50 95 MET A N 1
ATOM 716 C CA . MET A 1 95 ? 4.112 3.648 -16.461 1.00 77.50 95 MET A CA 1
ATOM 717 C C . MET A 1 95 ? 5.545 4.182 -16.494 1.00 77.50 95 MET A C 1
ATOM 719 O O . MET A 1 95 ? 5.742 5.372 -16.272 1.00 77.50 95 MET A O 1
ATOM 723 N N . GLU A 1 96 ? 6.524 3.336 -16.806 1.00 78.44 96 GLU A N 1
ATOM 724 C CA . GLU A 1 96 ? 7.929 3.732 -16.945 1.00 78.44 96 GLU A CA 1
ATOM 725 C C . GLU A 1 96 ? 8.282 4.133 -18.383 1.00 78.44 96 GLU A C 1
ATOM 727 O O . GLU A 1 96 ? 8.987 5.120 -18.615 1.00 78.44 96 GLU A O 1
ATOM 732 N N . LEU A 1 97 ? 7.718 3.427 -19.366 1.00 78.44 97 LEU A N 1
ATOM 733 C CA . LEU A 1 97 ? 7.987 3.637 -20.785 1.00 78.44 97 LEU A CA 1
ATOM 734 C C . LEU A 1 97 ? 7.434 4.973 -21.291 1.00 78.44 97 LEU A C 1
ATOM 736 O O . LEU A 1 97 ? 8.104 5.658 -22.062 1.00 78.44 97 LEU A O 1
ATOM 740 N N . ILE A 1 98 ? 6.231 5.378 -20.864 1.00 82.12 98 ILE A N 1
ATOM 741 C CA . ILE A 1 98 ? 5.615 6.631 -21.332 1.00 82.12 98 ILE A CA 1
ATOM 742 C C . ILE A 1 98 ? 6.445 7.861 -20.909 1.00 82.12 98 ILE A C 1
ATOM 744 O O . ILE A 1 98 ? 6.733 8.698 -21.769 1.00 82.12 98 ILE A O 1
ATOM 748 N N . PRO A 1 99 ? 6.871 8.015 -19.637 1.00 80.75 99 PRO A N 1
ATOM 749 C CA . PRO A 1 99 ? 7.801 9.070 -19.243 1.00 80.75 99 PRO A CA 1
ATOM 750 C C . PRO A 1 99 ? 9.154 8.983 -19.950 1.00 80.75 99 PRO A C 1
ATOM 752 O O . PRO A 1 99 ? 9.662 10.022 -20.368 1.00 80.75 99 PRO A O 1
ATOM 755 N N . ALA A 1 100 ? 9.718 7.783 -20.126 1.00 79.00 100 ALA A N 1
ATOM 756 C CA . ALA A 1 100 ? 10.985 7.609 -20.839 1.00 79.00 100 ALA A CA 1
ATOM 757 C C . ALA A 1 100 ? 10.889 8.098 -22.295 1.00 79.00 100 ALA A C 1
ATOM 759 O O . ALA A 1 100 ? 11.765 8.822 -22.773 1.00 79.00 100 ALA A O 1
ATOM 760 N N . LEU A 1 101 ? 9.778 7.801 -22.975 1.00 79.81 101 LEU A N 1
ATOM 761 C CA . LEU A 1 101 ? 9.543 8.209 -24.359 1.00 79.81 101 LEU A CA 1
ATOM 762 C C . LEU A 1 101 ? 9.409 9.73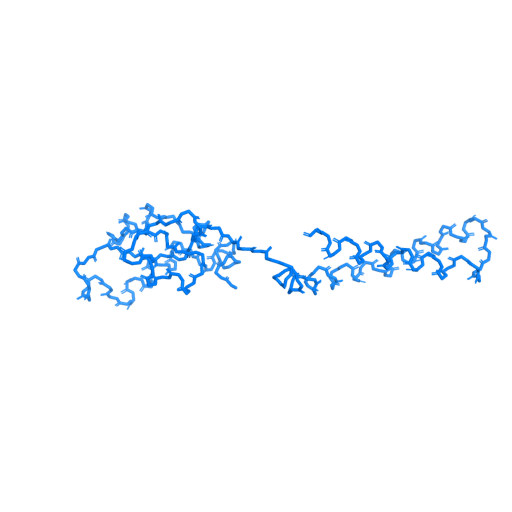2 -24.520 1.00 79.81 101 LEU A C 1
ATOM 764 O O . LEU A 1 101 ? 9.768 10.265 -25.568 1.00 79.81 101 LEU A O 1
ATOM 768 N N . LYS A 1 102 ? 8.971 10.466 -23.485 1.00 82.62 102 LYS A N 1
ATOM 769 C CA . LYS A 1 102 ? 8.947 11.944 -23.520 1.00 82.62 102 LYS A CA 1
ATOM 770 C C . LYS A 1 102 ? 10.338 12.556 -23.697 1.00 82.62 102 LYS A C 1
ATOM 772 O O . LYS A 1 102 ? 10.449 13.636 -24.270 1.00 82.62 102 LYS A O 1
ATOM 777 N N . TRP A 1 103 ? 11.383 11.877 -23.229 1.00 82.50 103 TRP A N 1
ATOM 778 C CA . TRP A 1 103 ? 12.771 12.327 -23.365 1.00 82.50 103 TRP A CA 1
ATOM 779 C C . TRP A 1 103 ? 13.430 11.869 -24.669 1.00 82.50 103 TRP A C 1
ATOM 781 O O . TRP A 1 103 ? 14.487 12.386 -25.029 1.00 82.50 103 TRP A O 1
ATOM 791 N N . ALA A 1 104 ? 12.793 10.965 -25.419 1.00 81.44 104 ALA A N 1
ATOM 792 C CA . ALA A 1 104 ? 13.299 10.476 -26.696 1.00 81.44 104 ALA A CA 1
ATOM 793 C C . ALA A 1 104 ? 13.676 11.591 -27.695 1.00 81.44 104 ALA A C 1
ATOM 795 O O . ALA A 1 104 ? 14.783 11.525 -28.222 1.00 81.44 104 ALA A O 1
ATOM 796 N N . PRO A 1 105 ? 12.869 12.647 -27.946 1.00 82.75 105 PRO A N 1
ATOM 797 C CA . PRO A 1 105 ? 13.262 13.703 -28.885 1.00 82.75 105 PRO A CA 1
ATOM 798 C C . PRO A 1 105 ? 14.494 14.495 -28.425 1.00 82.75 105 PRO A C 1
ATOM 800 O O . PRO A 1 105 ? 15.304 14.890 -29.259 1.00 82.75 105 PRO A O 1
ATOM 803 N N . VAL A 1 106 ? 14.674 14.686 -27.112 1.00 86.31 106 VAL A N 1
ATOM 804 C CA . VAL A 1 106 ? 15.865 15.349 -26.552 1.00 86.31 106 VAL A C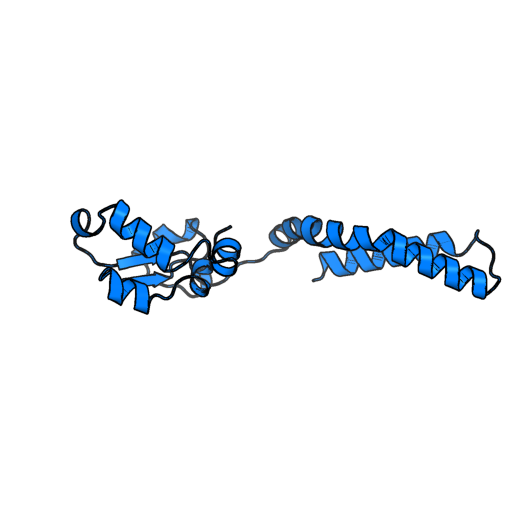A 1
ATOM 805 C C . VAL A 1 106 ? 17.106 14.495 -26.802 1.00 86.31 106 VAL A C 1
ATOM 807 O O . VAL A 1 106 ? 18.132 15.001 -27.252 1.00 86.31 106 VAL A O 1
ATOM 810 N N . ILE A 1 107 ? 16.996 13.188 -26.564 1.00 82.31 107 ILE A N 1
ATOM 811 C CA . ILE A 1 107 ? 18.101 12.242 -26.736 1.00 82.31 107 ILE A CA 1
ATOM 812 C C . ILE A 1 107 ? 18.450 12.071 -28.219 1.00 82.31 107 ILE A C 1
ATOM 814 O O . ILE A 1 107 ? 19.623 12.129 -28.579 1.00 82.31 107 ILE A O 1
ATOM 818 N N . VAL A 1 108 ? 17.450 11.950 -29.096 1.00 82.44 108 VAL A N 1
ATOM 819 C CA . VAL A 1 108 ? 17.653 11.904 -30.553 1.00 82.44 108 VAL A CA 1
ATOM 820 C C . VAL A 1 108 ? 18.297 13.198 -31.054 1.00 82.44 108 VAL A C 1
ATOM 822 O O . VAL A 1 108 ? 19.249 13.141 -31.830 1.00 82.44 108 VAL A O 1
ATOM 825 N N . GLY A 1 109 ? 17.839 14.362 -30.580 1.00 84.44 109 GLY A N 1
ATOM 826 C CA . GLY A 1 109 ? 18.448 15.650 -30.914 1.00 84.44 109 GLY A CA 1
ATOM 827 C C . GLY A 1 109 ? 19.918 15.736 -30.493 1.00 84.44 109 GLY A C 1
ATOM 828 O O . GLY A 1 109 ? 20.751 16.201 -31.268 1.00 84.44 109 GLY A O 1
ATOM 829 N N . LEU A 1 110 ? 20.254 15.223 -29.306 1.00 84.69 110 LEU A N 1
ATOM 830 C CA . LEU A 1 110 ? 21.627 15.185 -28.803 1.00 84.69 110 LEU A CA 1
ATOM 831 C C . LEU A 1 110 ? 22.527 14.263 -29.643 1.00 84.69 110 LEU A C 1
ATOM 833 O O . LEU A 1 110 ? 23.642 14.650 -29.990 1.00 84.69 110 LEU A O 1
ATOM 837 N N . ILE A 1 111 ? 22.035 13.075 -30.011 1.00 81.25 111 ILE A N 1
ATOM 838 C CA . ILE A 1 111 ? 22.756 12.137 -30.888 1.00 81.25 111 ILE A CA 1
ATOM 839 C C . ILE A 1 111 ? 23.033 12.791 -32.248 1.00 81.25 111 ILE A C 1
ATOM 841 O O . ILE A 1 111 ? 24.164 12.751 -32.731 1.00 81.25 111 ILE A O 1
ATOM 845 N N . LEU A 1 112 ? 22.035 13.448 -32.849 1.00 80.06 112 LEU A N 1
ATOM 846 C CA . LEU A 1 112 ? 22.202 14.141 -34.131 1.00 80.06 112 LEU A CA 1
ATOM 847 C C . LEU A 1 112 ? 23.214 15.291 -34.046 1.00 80.06 112 LEU A C 1
ATOM 849 O O . LEU A 1 112 ? 24.009 15.467 -34.968 1.00 80.06 112 LEU A O 1
ATOM 853 N N . LEU A 1 113 ? 23.217 16.043 -32.944 1.00 83.50 113 LEU A N 1
ATOM 854 C CA . LEU A 1 113 ? 24.155 17.144 -32.728 1.00 83.50 113 LEU A CA 1
ATOM 855 C C . LEU A 1 113 ? 25.600 16.645 -32.578 1.00 83.50 113 LEU A C 1
ATOM 857 O O . LEU A 1 113 ? 26.502 17.214 -33.191 1.00 83.50 113 LEU A O 1
ATOM 861 N N . MET A 1 114 ? 25.818 15.554 -31.835 1.00 80.56 114 MET A N 1
ATOM 862 C CA . MET A 1 114 ? 27.139 14.919 -31.724 1.00 80.56 114 MET A CA 1
ATOM 863 C C . MET A 1 114 ? 27.636 14.396 -33.078 1.00 80.56 114 MET A C 1
ATOM 865 O O . MET A 1 114 ? 28.779 14.646 -33.456 1.00 80.56 114 MET A O 1
ATOM 869 N N . ARG A 1 115 ? 26.764 13.739 -33.852 1.00 72.88 115 ARG A N 1
ATOM 870 C CA . ARG A 1 115 ? 27.097 13.227 -35.193 1.00 72.88 115 ARG A CA 1
ATOM 871 C C . ARG A 1 115 ? 27.430 14.349 -36.178 1.00 72.88 115 ARG A C 1
ATOM 873 O O . ARG A 1 115 ? 28.360 14.220 -36.969 1.00 72.88 115 ARG A O 1
ATOM 880 N N . PHE A 1 116 ? 26.707 15.468 -36.105 1.00 76.12 116 PHE A N 1
ATOM 881 C CA . PHE A 1 116 ? 27.000 16.650 -36.915 1.00 76.12 116 PHE A CA 1
ATOM 882 C C . PHE A 1 116 ? 28.359 17.268 -36.556 1.00 76.12 116 PHE A C 1
ATOM 884 O O . PHE A 1 116 ? 29.108 17.645 -37.454 1.00 76.12 116 PHE A O 1
ATOM 891 N N . ALA A 1 117 ? 28.710 17.312 -35.266 1.00 78.50 117 ALA A N 1
ATOM 892 C CA . ALA A 1 117 ? 30.018 17.781 -34.808 1.00 78.50 117 ALA A CA 1
ATOM 893 C C . ALA A 1 117 ? 31.180 16.870 -35.261 1.00 78.50 117 ALA A C 1
ATOM 895 O O . ALA A 1 117 ? 32.271 17.365 -35.528 1.00 78.50 117 ALA A O 1
ATOM 896 N N . GLU A 1 118 ? 30.948 15.560 -35.398 1.00 76.19 118 GLU A N 1
ATOM 897 C CA . GLU A 1 118 ? 31.936 14.591 -35.903 1.00 76.19 118 GLU A CA 1
ATOM 898 C C . GLU A 1 118 ? 32.099 14.594 -37.436 1.00 76.19 118 GLU A C 1
ATOM 900 O O . GLU A 1 118 ? 32.997 13.932 -37.955 1.00 76.19 118 GLU A O 1
ATOM 905 N N . GLY A 1 119 ? 31.247 15.299 -38.190 1.00 69.81 119 GLY A N 1
ATOM 906 C CA . GLY A 1 119 ? 31.307 15.329 -39.660 1.00 69.81 119 GLY A CA 1
ATOM 907 C C . GLY A 1 119 ? 30.949 13.997 -40.340 1.00 69.81 119 GLY A C 1
ATOM 908 O O . GLY A 1 119 ? 31.128 13.845 -41.551 1.00 69.81 119 GLY A O 1
ATOM 909 N N . SER A 1 120 ? 30.426 13.028 -39.585 1.00 62.38 120 SER A N 1
ATOM 910 C CA . SER A 1 120 ? 29.983 11.731 -40.089 1.00 62.38 120 SER A CA 1
ATOM 911 C C . SER A 1 120 ? 28.553 11.849 -40.641 1.00 62.38 120 SER A C 1
ATOM 913 O O . SER A 1 120 ? 27.606 12.201 -39.943 1.00 62.38 120 SER A O 1
ATOM 915 N N . GLY A 1 121 ? 28.381 11.618 -41.946 1.00 60.62 121 GLY A N 1
ATOM 916 C CA . GLY A 1 121 ? 27.087 11.756 -42.629 1.00 60.62 121 GLY A CA 1
ATOM 917 C C . GLY A 1 121 ? 25.963 10.856 -42.075 1.00 60.62 121 GLY A C 1
ATOM 918 O O . GLY A 1 121 ? 26.191 9.837 -41.428 1.00 60.62 121 GLY A O 1
ATOM 919 N N . THR A 1 122 ? 24.713 11.199 -42.400 1.00 57.78 122 THR A N 1
ATOM 920 C CA . THR A 1 122 ? 23.476 10.718 -41.744 1.00 57.78 122 THR A CA 1
ATOM 921 C C . THR A 1 122 ? 23.026 9.278 -42.042 1.00 57.78 122 THR A C 1
ATOM 923 O O . THR A 1 122 ? 21.991 8.857 -41.536 1.00 57.78 122 THR A O 1
ATOM 926 N N . LYS A 1 123 ? 23.727 8.487 -42.863 1.00 59.84 123 LYS A N 1
ATOM 927 C CA . LYS A 1 123 ? 23.102 7.288 -43.467 1.00 59.84 123 LYS A CA 1
ATOM 928 C C . LYS A 1 123 ? 23.468 5.930 -42.858 1.00 59.84 123 LYS A C 1
ATOM 930 O O . LYS A 1 123 ? 22.660 5.019 -42.981 1.00 59.84 123 LYS A O 1
ATOM 935 N N . ILE A 1 124 ? 24.630 5.768 -42.216 1.00 58.16 124 ILE A N 1
ATOM 936 C CA . ILE A 1 124 ? 25.134 4.422 -41.845 1.00 58.16 124 ILE A CA 1
ATOM 937 C C . ILE A 1 124 ? 25.120 4.155 -40.324 1.00 58.16 124 ILE A C 1
ATOM 939 O O . ILE A 1 124 ? 24.992 3.006 -39.924 1.00 58.16 124 ILE A O 1
ATOM 943 N N . GLY A 1 125 ? 25.143 5.186 -39.467 1.00 64.06 125 GLY A N 1
ATOM 944 C CA . GLY A 1 125 ? 25.158 5.017 -37.998 1.00 64.06 125 GLY A CA 1
ATOM 945 C C . GLY A 1 125 ? 23.821 5.240 -37.278 1.00 64.06 125 GLY A C 1
ATOM 946 O O . GLY A 1 125 ? 23.601 4.683 -36.209 1.00 64.06 125 GLY A O 1
ATOM 947 N N . ILE A 1 126 ? 22.891 6.001 -37.870 1.00 66.19 126 ILE A N 1
ATOM 948 C CA . ILE A 1 126 ? 21.658 6.430 -37.180 1.00 66.19 126 ILE A CA 1
ATOM 949 C C . ILE A 1 126 ? 20.759 5.244 -36.824 1.00 66.19 126 ILE A C 1
ATOM 951 O O . ILE A 1 126 ? 20.194 5.201 -35.735 1.00 66.19 126 ILE A O 1
ATOM 955 N N . LEU A 1 127 ? 20.638 4.259 -37.718 1.00 69.44 127 LEU A N 1
ATOM 956 C CA . LEU A 1 127 ? 19.813 3.083 -37.450 1.00 69.44 127 LEU A CA 1
ATOM 957 C C . LEU A 1 127 ? 20.378 2.264 -36.279 1.00 69.44 127 LEU A C 1
ATOM 959 O O . LEU A 1 127 ? 19.615 1.807 -35.434 1.00 69.44 127 LEU A O 1
ATOM 963 N N . GLN A 1 128 ? 21.704 2.132 -36.189 1.00 75.00 128 GLN A N 1
ATOM 964 C CA . GLN A 1 128 ? 22.369 1.418 -35.099 1.00 75.00 128 GLN A CA 1
ATOM 965 C C . GLN A 1 128 ? 22.261 2.175 -33.768 1.00 75.00 128 GLN A C 1
ATOM 967 O O . GLN A 1 128 ? 22.022 1.548 -32.735 1.00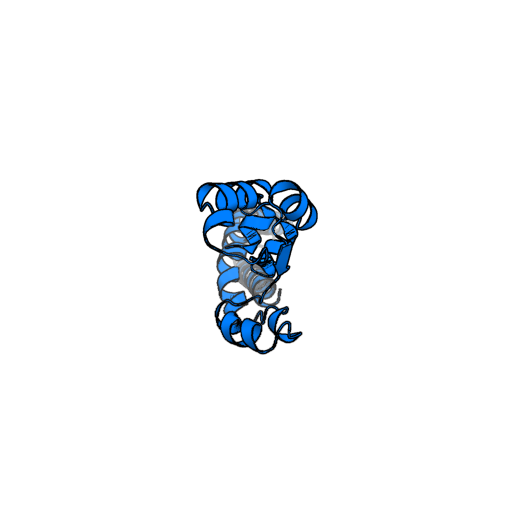 75.00 128 GLN A O 1
ATOM 972 N N . ASP A 1 129 ? 22.359 3.505 -33.789 1.00 72.12 129 ASP A N 1
ATOM 973 C CA . ASP A 1 129 ? 22.188 4.351 -32.601 1.00 72.12 129 ASP A CA 1
ATOM 974 C C . ASP A 1 129 ? 20.745 4.280 -32.071 1.00 72.12 129 ASP A C 1
ATOM 976 O O . ASP A 1 129 ? 20.525 4.116 -30.870 1.00 72.12 129 ASP A O 1
ATOM 980 N N . ILE A 1 130 ? 19.754 4.315 -32.969 1.00 72.38 130 ILE A N 1
ATOM 981 C CA . ILE A 1 130 ? 18.333 4.166 -32.621 1.00 72.38 130 ILE A CA 1
ATOM 982 C C . ILE A 1 130 ? 18.060 2.768 -32.054 1.00 72.38 130 ILE A C 1
ATOM 984 O O . ILE A 1 130 ? 17.424 2.654 -31.006 1.00 72.38 130 ILE A O 1
ATOM 988 N N . ILE A 1 131 ? 18.563 1.708 -32.696 1.00 79.44 131 ILE A N 1
ATOM 989 C CA . ILE A 1 131 ? 18.415 0.328 -32.204 1.00 79.44 131 ILE A CA 1
ATOM 990 C C . ILE A 1 131 ? 19.058 0.176 -30.820 1.00 79.44 131 ILE A C 1
ATOM 992 O O . ILE A 1 131 ? 18.456 -0.428 -29.934 1.00 79.44 131 ILE A O 1
ATOM 996 N N . SER A 1 132 ? 20.240 0.756 -30.605 1.00 79.50 132 SER A N 1
ATOM 997 C CA . SER A 1 132 ? 20.944 0.692 -29.319 1.00 79.50 132 SER A CA 1
ATOM 998 C C . SER A 1 132 ? 20.200 1.461 -28.226 1.00 79.50 132 SER A C 1
ATOM 1000 O O . SER A 1 132 ? 20.082 0.970 -27.105 1.00 79.50 132 SER A O 1
ATOM 1002 N N . TYR A 1 133 ? 19.633 2.627 -28.550 1.00 78.75 133 TYR A N 1
ATOM 1003 C CA . TYR 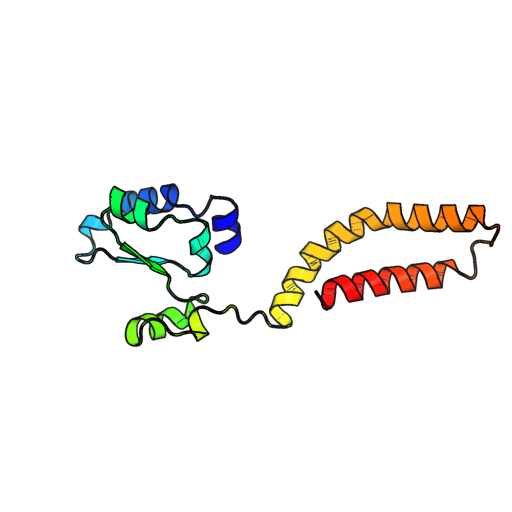A 1 133 ? 18.825 3.414 -27.619 1.00 78.75 133 TYR A CA 1
ATOM 1004 C C . TYR A 1 133 ? 17.538 2.684 -27.216 1.00 78.75 133 TYR A C 1
ATOM 1006 O O . TYR A 1 133 ? 17.275 2.513 -26.025 1.00 78.75 133 TYR A O 1
ATOM 1014 N N . PHE A 1 134 ? 16.760 2.191 -28.185 1.00 79.31 134 PHE A N 1
ATOM 1015 C CA . PHE A 1 134 ? 15.551 1.420 -27.884 1.00 79.31 134 PHE A CA 1
ATOM 1016 C C . PHE A 1 134 ? 15.875 0.107 -27.162 1.00 79.31 134 PHE A C 1
ATOM 1018 O O . PHE A 1 134 ? 15.142 -0.277 -26.253 1.00 79.31 134 PHE A O 1
ATOM 1025 N N . GLY A 1 135 ? 16.995 -0.539 -27.501 1.00 81.31 135 GLY A N 1
ATOM 1026 C CA . GLY A 1 135 ? 17.509 -1.704 -26.784 1.00 81.31 135 GLY A CA 1
ATOM 1027 C C . GLY A 1 135 ? 17.836 -1.393 -25.323 1.00 81.31 135 GLY A C 1
ATOM 1028 O O . GLY A 1 135 ? 17.429 -2.145 -24.442 1.00 81.31 135 GLY A O 1
ATOM 1029 N N . ALA A 1 136 ? 18.492 -0.263 -25.044 1.00 80.06 136 ALA A N 1
ATOM 1030 C CA . ALA A 1 136 ? 18.803 0.178 -23.684 1.00 80.06 136 ALA A CA 1
ATOM 1031 C C . ALA A 1 136 ? 17.541 0.528 -22.879 1.00 80.06 136 ALA A C 1
ATOM 1033 O O . ALA A 1 136 ? 17.431 0.140 -21.717 1.00 80.06 136 ALA A O 1
ATOM 1034 N N . VAL A 1 137 ? 16.563 1.202 -23.495 1.00 77.06 137 VAL A N 1
ATOM 1035 C CA . VAL A 1 137 ? 15.274 1.516 -22.854 1.00 77.06 137 VAL A CA 1
ATOM 1036 C C . VAL A 1 137 ? 14.491 0.237 -22.549 1.00 77.06 137 VAL A C 1
ATOM 1038 O O . VAL A 1 137 ? 13.966 0.094 -21.446 1.00 77.06 137 VAL A O 1
ATOM 1041 N N . ALA A 1 138 ? 14.449 -0.721 -23.480 1.00 75.81 138 ALA A N 1
ATOM 1042 C CA . ALA A 1 138 ? 13.793 -2.010 -23.269 1.00 75.81 138 ALA A CA 1
ATOM 1043 C C . ALA A 1 138 ? 14.492 -2.841 -22.180 1.00 75.81 138 ALA A C 1
ATOM 1045 O O . ALA A 1 138 ? 13.823 -3.419 -21.329 1.00 75.81 138 ALA A O 1
ATOM 1046 N N . MET A 1 139 ? 15.831 -2.867 -22.153 1.00 77.44 139 MET A N 1
ATOM 1047 C CA . MET A 1 139 ? 16.572 -3.559 -21.093 1.00 77.44 139 MET A CA 1
ATOM 1048 C C . MET A 1 139 ? 16.335 -2.904 -19.728 1.00 77.44 139 MET A C 1
ATOM 1050 O O . MET A 1 139 ? 16.070 -3.603 -18.754 1.00 77.44 139 MET A O 1
ATOM 1054 N N . GLY A 1 140 ? 16.372 -1.570 -19.666 1.00 72.94 140 GLY A N 1
ATOM 1055 C CA . GLY A 1 140 ? 16.151 -0.815 -18.434 1.00 72.94 140 GLY A CA 1
ATOM 1056 C C . GLY A 1 140 ? 14.750 -1.0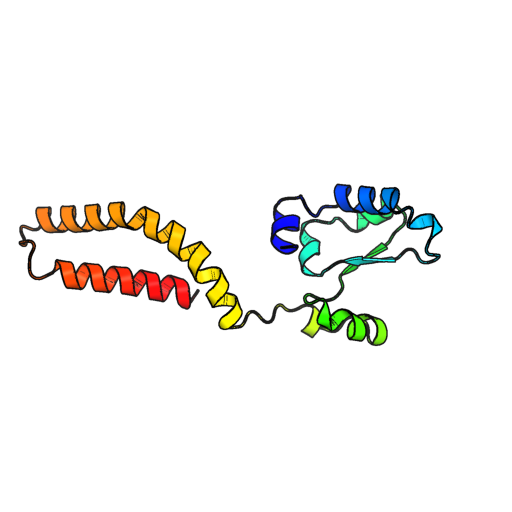00 -17.850 1.00 72.94 140 GLY A C 1
ATOM 1057 O O . GLY A 1 140 ? 14.630 -1.138 -16.643 1.00 72.94 140 GLY A O 1
ATOM 1058 N N . THR A 1 141 ? 13.718 -1.061 -18.696 1.00 68.69 141 THR A N 1
ATOM 1059 C CA . THR A 1 141 ? 12.302 -1.167 -18.273 1.00 68.69 141 THR A CA 1
ATOM 1060 C C . THR A 1 141 ? 11.822 -2.593 -17.982 1.00 68.69 141 THR A C 1
ATOM 1062 O O . THR A 1 141 ? 10.753 -2.769 -17.407 1.00 68.69 141 THR A O 1
ATOM 1065 N N . VAL A 1 142 ? 12.554 -3.625 -18.418 1.00 66.75 142 VAL A N 1
ATOM 1066 C CA . VAL A 1 142 ? 12.169 -5.037 -18.208 1.00 66.75 142 VAL A CA 1
ATOM 1067 C C . VAL A 1 142 ? 12.955 -5.686 -17.067 1.00 66.75 142 VAL A C 1
ATOM 1069 O O . VAL A 1 142 ? 12.442 -6.591 -16.405 1.00 66.75 142 VAL A O 1
ATOM 1072 N N . VAL A 1 143 ? 14.208 -5.270 -16.861 1.00 65.94 143 VAL A N 1
ATOM 1073 C CA . VAL A 1 143 ? 15.112 -5.881 -15.873 1.00 65.94 143 VAL A CA 1
ATOM 1074 C C . VAL A 1 143 ? 14.965 -5.257 -14.482 1.00 65.94 143 VAL A C 1
ATOM 1076 O O . VAL A 1 143 ? 15.143 -5.971 -13.492 1.00 65.94 143 VAL A O 1
ATOM 1079 N N . PHE A 1 144 ? 14.637 -3.966 -14.401 1.00 55.25 144 PHE A N 1
ATOM 1080 C CA . PHE A 1 144 ? 14.401 -3.248 -13.144 1.00 55.25 144 PHE A CA 1
ATOM 1081 C C . PHE A 1 144 ? 12.904 -3.164 -12.829 1.00 55.25 144 PHE A C 1
ATOM 1083 O O . PHE A 1 144 ? 12.570 -3.248 -11.622 1.00 55.25 144 PHE A O 1
#